Protein AF-A0A7V9DLE6-F1 (afdb_monomer_lite)

Foldseek 3Di:
DDDDPPPVPPVVVVVVVVVLVVQLCVQLVVQVVVCVVVVVPRVSSVVSNVVSVVVSVVVVVVVVVVVVVVVVVVVVVVVVPDPPPDDDDD

Sequence (90 aa):
MKTSPNSPRTDDTANRGIESALAVVVLAGIGFVLDRWLGTTPLLTIVFTIVAAVGVFASLKYRYVESMDRLEAERLESGRRRPIATEENS

Secondary structure (DSSP, 8-state):
-------TTHHHHHHHHHHHHHHHHHHHHHHHHHHHHH--TTHHHHHHHHHHHHHHHHHHHHHHHHHHHHHHHHHHHHHHT---------

Radius of gyration: 23.93 Å; chains: 1; bounding box: 56×36×69 Å

Structure (mmCIF, N/CA/C/O backbone):
data_AF-A0A7V9DLE6-F1
#
_entry.id   AF-A0A7V9DLE6-F1
#
loop_
_atom_site.group_PDB
_atom_site.id
_atom_site.type_symbol
_atom_site.label_atom_id
_atom_site.label_alt_id
_atom_site.label_comp_id
_atom_site.label_asym_id
_atom_site.label_entity_id
_atom_site.label_seq_id
_atom_site.pdbx_PDB_ins_code
_atom_site.Cartn_x
_atom_site.Cartn_y
_atom_site.Cartn_z
_atom_site.occupancy
_atom_site.B_iso_or_equiv
_atom_site.auth_seq_id
_atom_site.auth_comp_id
_atom_site.auth_asym_id
_atom_site.auth_atom_id
_atom_site.pdbx_PDB_model_num
ATOM 1 N N . MET A 1 1 ? 32.230 25.392 -9.396 1.00 59.09 1 MET A N 1
ATOM 2 C CA . MET A 1 1 ? 31.244 24.654 -8.579 1.00 59.09 1 MET A CA 1
ATOM 3 C C . MET A 1 1 ? 30.641 23.579 -9.476 1.00 59.09 1 MET A C 1
ATOM 5 O O . MET A 1 1 ? 29.884 23.911 -10.374 1.00 59.09 1 MET A O 1
ATOM 9 N N . LYS A 1 2 ? 31.123 22.333 -9.373 1.00 51.91 2 LYS A N 1
ATOM 10 C CA . LYS A 1 2 ? 30.656 21.213 -10.207 1.00 51.91 2 LYS A CA 1
ATOM 11 C C . LYS A 1 2 ? 29.304 20.761 -9.660 1.00 51.91 2 LYS A C 1
ATOM 13 O O . LYS A 1 2 ? 29.243 20.284 -8.533 1.00 51.91 2 LYS A O 1
ATOM 18 N N . THR A 1 3 ? 28.237 20.965 -10.419 1.00 63.34 3 THR A N 1
ATOM 19 C CA . THR A 1 3 ? 26.931 20.369 -10.141 1.00 63.34 3 THR A CA 1
ATOM 20 C C . THR A 1 3 ? 27.053 18.859 -10.336 1.00 63.34 3 THR A C 1
ATOM 22 O O . THR A 1 3 ? 27.531 18.396 -11.373 1.00 63.34 3 THR A O 1
ATOM 25 N N . SER A 1 4 ? 26.709 18.087 -9.304 1.00 60.41 4 SER A N 1
ATOM 26 C CA . SER A 1 4 ? 26.680 16.627 -9.395 1.00 60.41 4 SER A CA 1
ATOM 27 C C . SER A 1 4 ? 25.707 16.193 -10.495 1.00 60.41 4 SER A C 1
ATOM 29 O O . SER A 1 4 ? 24.623 16.772 -10.599 1.00 60.41 4 SER A O 1
ATOM 31 N N . PRO A 1 5 ? 26.054 15.182 -11.307 1.00 60.88 5 PRO A N 1
ATOM 32 C CA . PRO A 1 5 ? 25.120 14.599 -12.257 1.00 60.88 5 PRO A CA 1
ATOM 33 C C . PRO A 1 5 ? 23.953 13.978 -11.480 1.00 60.88 5 PRO A C 1
ATOM 35 O O . PRO A 1 5 ? 24.138 12.998 -10.754 1.00 60.88 5 PRO A O 1
ATOM 38 N N . ASN A 1 6 ? 22.753 14.552 -11.622 1.00 62.38 6 ASN A N 1
ATOM 39 C CA . ASN A 1 6 ? 21.511 13.883 -11.238 1.00 62.38 6 ASN A CA 1
ATOM 40 C C . ASN A 1 6 ? 21.500 12.526 -11.944 1.00 62.38 6 ASN A C 1
ATOM 42 O O . ASN A 1 6 ? 21.506 12.452 -13.172 1.00 62.38 6 ASN A O 1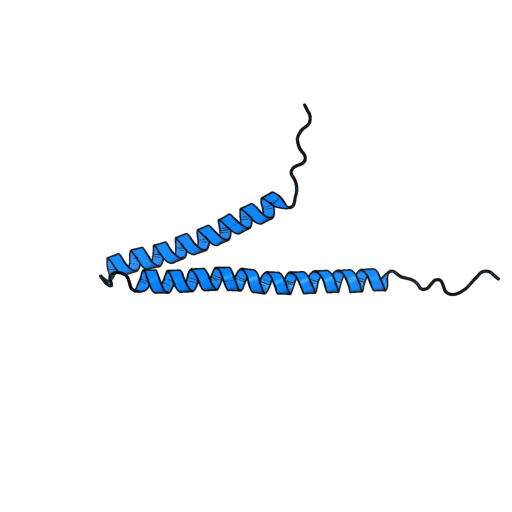
ATOM 46 N N . SER A 1 7 ? 21.609 11.460 -11.158 1.00 62.62 7 SER A N 1
ATOM 47 C CA . SER A 1 7 ? 21.772 10.102 -11.658 1.00 62.62 7 SER A CA 1
ATOM 48 C C . SER A 1 7 ? 20.387 9.590 -12.069 1.00 62.62 7 SER A C 1
ATOM 50 O O . SER A 1 7 ? 19.594 9.292 -11.178 1.00 62.62 7 SER A O 1
ATOM 52 N N . PRO A 1 8 ? 20.070 9.436 -13.373 1.00 61.84 8 PRO A N 1
ATOM 53 C CA . PRO A 1 8 ? 18.689 9.315 -13.877 1.00 61.84 8 PRO A CA 1
ATOM 54 C C . PRO A 1 8 ? 17.909 8.067 -13.436 1.00 61.84 8 PRO A C 1
ATOM 56 O O . PRO A 1 8 ? 16.786 7.853 -13.874 1.00 61.84 8 PRO A O 1
ATOM 59 N N . ARG A 1 9 ? 18.512 7.187 -12.632 1.00 62.91 9 ARG A N 1
ATOM 60 C CA . ARG A 1 9 ? 17.949 5.881 -12.275 1.00 62.91 9 ARG A CA 1
ATOM 61 C C . ARG A 1 9 ? 17.531 5.797 -10.806 1.00 62.91 9 ARG A C 1
ATOM 63 O O . ARG A 1 9 ? 16.606 5.052 -10.504 1.00 62.91 9 ARG A O 1
ATOM 70 N N . THR A 1 10 ? 18.161 6.566 -9.915 1.00 74.00 10 THR A N 1
ATOM 71 C CA . THR A 1 10 ? 17.914 6.495 -8.464 1.00 74.00 10 THR A CA 1
ATOM 72 C C . THR A 1 10 ? 16.592 7.155 -8.087 1.00 74.00 10 THR A C 1
ATOM 74 O O . THR A 1 10 ? 15.782 6.521 -7.406 1.00 74.00 10 THR A O 1
ATOM 77 N N . ASP A 1 11 ? 16.345 8.364 -8.599 1.00 80.75 11 ASP A N 1
ATOM 78 C CA . ASP A 1 11 ? 15.138 9.165 -8.331 1.00 80.75 11 ASP A CA 1
ATOM 79 C C . ASP A 1 11 ? 13.868 8.415 -8.730 1.00 80.75 11 ASP A C 1
ATOM 81 O O . ASP A 1 11 ? 12.862 8.409 -8.031 1.00 80.75 11 ASP A O 1
ATOM 85 N N . ASP A 1 12 ? 13.975 7.684 -9.828 1.00 82.62 12 ASP A N 1
ATOM 86 C CA . ASP A 1 12 ? 12.929 6.886 -10.429 1.00 82.62 12 ASP A CA 1
ATOM 87 C C . ASP A 1 12 ? 12.529 5.704 -9.526 1.00 82.62 12 ASP A C 1
ATOM 89 O O . ASP A 1 12 ? 11.351 5.443 -9.282 1.00 82.62 12 ASP A O 1
ATOM 93 N N . THR A 1 13 ? 13.507 4.972 -8.978 1.00 82.44 13 THR A N 1
ATOM 94 C CA . THR A 1 13 ? 13.255 3.909 -7.984 1.00 82.44 13 THR A CA 1
ATOM 95 C C . THR A 1 13 ? 12.724 4.460 -6.669 1.00 82.44 13 THR A C 1
ATOM 97 O O . THR A 1 13 ? 11.825 3.850 -6.092 1.00 82.44 13 THR A O 1
ATOM 100 N N . ALA A 1 14 ? 13.249 5.598 -6.216 1.00 86.06 14 ALA A N 1
ATOM 101 C CA . ALA A 1 14 ? 12.821 6.235 -4.977 1.00 86.06 14 ALA A CA 1
ATOM 102 C C . ALA A 1 14 ? 11.369 6.728 -5.071 1.00 86.06 14 ALA A C 1
ATOM 104 O O . ALA A 1 14 ? 10.554 6.387 -4.215 1.00 86.06 14 ALA A O 1
ATOM 105 N N . ASN A 1 15 ? 11.020 7.437 -6.148 1.00 89.94 15 ASN A N 1
ATOM 106 C CA . ASN A 1 15 ? 9.667 7.929 -6.404 1.00 89.94 15 ASN A CA 1
ATOM 107 C C . ASN A 1 15 ? 8.644 6.784 -6.439 1.00 89.94 15 ASN A C 1
ATOM 109 O O . ASN A 1 15 ? 7.587 6.861 -5.820 1.00 89.94 15 ASN A O 1
ATOM 113 N N . ARG A 1 16 ? 8.999 5.662 -7.075 1.00 84.88 16 ARG A N 1
ATOM 114 C CA . ARG A 1 16 ? 8.149 4.461 -7.112 1.00 84.88 16 ARG A CA 1
ATOM 115 C C . ARG A 1 16 ? 7.970 3.805 -5.744 1.00 84.88 16 ARG A C 1
ATOM 117 O O . ARG A 1 16 ? 6.879 3.340 -5.422 1.00 84.88 16 ARG A O 1
ATOM 124 N N . GLY A 1 17 ? 9.030 3.758 -4.937 1.00 88.00 17 GLY A N 1
ATOM 125 C CA . GLY A 1 17 ? 8.942 3.272 -3.560 1.00 88.00 17 GLY A CA 1
ATOM 126 C C . GLY A 1 17 ? 7.946 4.100 -2.751 1.00 88.00 17 GLY A C 1
ATOM 127 O O . GLY A 1 17 ? 7.067 3.542 -2.096 1.00 88.00 17 GLY A O 1
ATOM 128 N N . ILE A 1 18 ? 8.023 5.425 -2.887 1.00 93.81 18 ILE A N 1
ATOM 129 C CA . ILE A 1 18 ? 7.113 6.370 -2.236 1.00 93.81 18 ILE A CA 1
ATOM 130 C C . ILE A 1 18 ? 5.669 6.173 -2.713 1.00 93.81 18 ILE A C 1
ATOM 132 O O . ILE A 1 18 ? 4.771 6.086 -1.881 1.00 93.81 18 ILE A O 1
ATOM 136 N N . GLU A 1 19 ? 5.439 6.036 -4.019 1.00 92.44 19 GLU A N 1
ATOM 137 C CA . GLU A 1 19 ? 4.104 5.800 -4.585 1.00 92.44 19 GLU A CA 1
ATOM 138 C C . GLU A 1 19 ? 3.471 4.506 -4.046 1.00 92.44 19 GLU A C 1
ATOM 140 O O . GLU A 1 19 ? 2.323 4.504 -3.598 1.00 92.44 19 GLU A O 1
ATOM 145 N N . SER A 1 20 ? 4.242 3.414 -3.997 1.00 91.38 20 SER A N 1
ATOM 146 C CA . SER A 1 20 ? 3.767 2.140 -3.443 1.00 91.38 20 SER A CA 1
ATOM 147 C C . SER A 1 20 ? 3.476 2.220 -1.940 1.00 91.38 20 SER A C 1
ATOM 149 O O . SER A 1 20 ? 2.461 1.698 -1.481 1.00 91.38 20 SER A O 1
ATOM 151 N N . ALA A 1 21 ? 4.316 2.923 -1.174 1.00 92.31 21 ALA A N 1
ATOM 152 C CA . ALA A 1 21 ? 4.100 3.137 0.252 1.00 92.31 21 ALA A CA 1
ATOM 153 C C . ALA A 1 21 ? 2.850 3.991 0.510 1.00 92.31 21 ALA A C 1
ATOM 155 O O . ALA A 1 21 ? 2.056 3.659 1.386 1.00 92.31 21 ALA A O 1
ATOM 156 N N . LEU A 1 22 ? 2.632 5.042 -0.286 1.00 94.81 22 LEU A N 1
ATOM 157 C CA . LEU A 1 22 ? 1.422 5.865 -0.239 1.00 94.81 22 LEU A CA 1
ATOM 158 C C . LEU A 1 22 ? 0.169 5.034 -0.511 1.00 94.81 22 LEU A C 1
ATOM 160 O O . LEU A 1 22 ? -0.790 5.139 0.248 1.00 94.81 22 LEU A O 1
ATOM 164 N N . ALA A 1 23 ? 0.182 4.172 -1.531 1.00 91.75 23 ALA A N 1
ATOM 165 C CA . ALA A 1 23 ? -0.945 3.286 -1.817 1.00 91.75 23 ALA A CA 1
ATOM 166 C C . ALA A 1 23 ? -1.269 2.366 -0.626 1.00 91.75 23 ALA A C 1
ATOM 168 O O . ALA A 1 23 ? -2.435 2.233 -0.251 1.00 91.75 23 ALA A O 1
ATOM 169 N N . VAL A 1 24 ? -0.246 1.785 0.015 1.00 92.44 24 VAL A N 1
ATOM 170 C CA . VAL A 1 24 ? -0.419 0.953 1.220 1.00 92.44 24 VAL A CA 1
ATOM 171 C C . VAL A 1 24 ? -0.991 1.765 2.378 1.00 92.44 24 VAL A C 1
ATOM 173 O O . VAL A 1 24 ? -1.944 1.321 3.016 1.00 92.44 24 VAL A O 1
ATOM 176 N N . VAL A 1 25 ? -0.445 2.955 2.640 1.00 94.38 25 VAL A N 1
ATOM 177 C CA . VAL A 1 25 ? -0.902 3.841 3.722 1.00 94.38 25 VAL A CA 1
ATOM 178 C C . VAL A 1 25 ? -2.352 4.263 3.511 1.00 94.38 25 VAL A C 1
ATOM 180 O O . VAL A 1 25 ? -3.135 4.221 4.456 1.00 94.38 25 VAL A O 1
ATOM 183 N N . VAL A 1 26 ? -2.732 4.626 2.285 1.00 94.31 26 VAL A N 1
ATOM 184 C CA . VAL A 1 26 ? -4.115 4.984 1.947 1.00 94.31 26 VAL A CA 1
ATOM 185 C C . VAL A 1 26 ? -5.041 3.801 2.196 1.00 94.31 26 VAL A C 1
ATOM 187 O O . VAL A 1 26 ? -6.064 3.947 2.863 1.00 94.31 26 VAL A O 1
ATOM 190 N N . LEU A 1 27 ? -4.672 2.616 1.713 1.00 91.56 27 LEU A N 1
ATOM 191 C CA . LEU A 1 27 ? -5.515 1.435 1.824 1.00 91.56 27 LEU A CA 1
ATOM 192 C C . LEU A 1 27 ? -5.677 0.972 3.284 1.00 91.56 27 LEU A C 1
ATOM 194 O O . LEU A 1 27 ? -6.791 0.695 3.730 1.00 91.56 27 LEU A O 1
ATOM 198 N N . ALA A 1 28 ? -4.589 0.969 4.056 1.00 88.44 28 ALA A N 1
ATOM 199 C CA . ALA A 1 28 ? -4.618 0.689 5.489 1.00 88.44 28 ALA A CA 1
ATOM 200 C C . ALA A 1 28 ? -5.411 1.755 6.267 1.00 88.44 28 ALA A C 1
ATOM 202 O O . ALA A 1 28 ? -6.194 1.417 7.154 1.00 88.44 28 ALA A O 1
ATOM 203 N N . GLY A 1 29 ? -5.260 3.033 5.906 1.00 90.00 29 GLY A N 1
ATOM 204 C CA . GLY A 1 29 ? -6.006 4.145 6.494 1.00 90.00 29 GLY A CA 1
ATOM 205 C C . GLY A 1 29 ? -7.515 4.023 6.279 1.00 90.00 29 GLY A C 1
ATOM 206 O O . GLY A 1 29 ? -8.283 4.253 7.211 1.00 90.00 29 GLY A O 1
ATOM 207 N N . ILE A 1 30 ? -7.947 3.585 5.092 1.00 91.75 30 ILE A N 1
ATOM 208 C CA . ILE A 1 30 ? -9.359 3.291 4.807 1.00 91.75 30 ILE A CA 1
ATOM 209 C C . ILE A 1 30 ? -9.866 2.167 5.718 1.00 91.75 30 ILE A C 1
ATOM 211 O O . ILE A 1 30 ? -10.911 2.324 6.350 1.00 91.75 30 ILE A O 1
ATOM 215 N N . GLY A 1 31 ? -9.115 1.067 5.843 1.00 86.06 31 GLY A N 1
ATOM 216 C CA . GLY A 1 31 ? -9.470 -0.035 6.742 1.00 86.06 31 GLY A CA 1
ATOM 217 C C . GLY A 1 31 ? -9.613 0.411 8.199 1.00 86.06 31 GLY A C 1
ATOM 218 O O . GLY A 1 31 ? -10.585 0.048 8.859 1.00 86.06 31 GLY A O 1
ATOM 219 N N . PHE A 1 32 ? -8.711 1.279 8.663 1.00 87.50 32 PHE A N 1
ATOM 220 C CA . PHE A 1 32 ? -8.742 1.832 10.016 1.00 87.50 32 PHE A CA 1
ATOM 221 C C . PHE A 1 32 ? -9.965 2.723 10.269 1.00 87.50 32 PHE A C 1
ATOM 223 O O . PHE A 1 32 ? -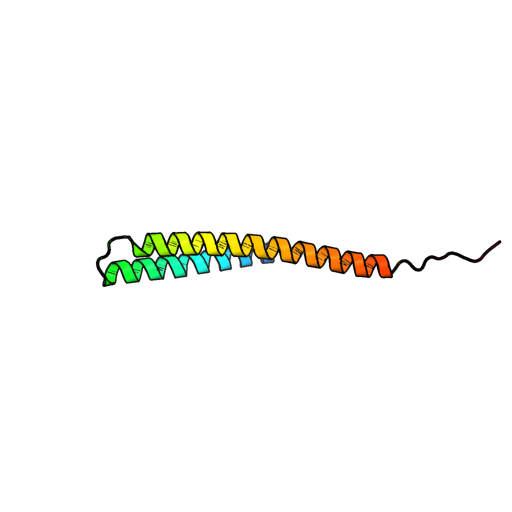10.632 2.595 11.299 1.00 87.50 32 PHE A O 1
ATOM 230 N N . VAL A 1 33 ? -10.288 3.618 9.329 1.00 88.12 33 VAL A N 1
ATOM 231 C CA . VAL A 1 33 ? -11.473 4.484 9.435 1.00 88.12 33 VAL A CA 1
ATOM 232 C C . VAL A 1 33 ? -12.753 3.646 9.441 1.00 88.12 33 VAL A C 1
ATOM 234 O O . VAL A 1 33 ? -13.643 3.901 10.252 1.00 88.12 33 VAL A O 1
ATOM 237 N N . LEU A 1 34 ? -12.829 2.616 8.594 1.00 87.81 34 LEU A 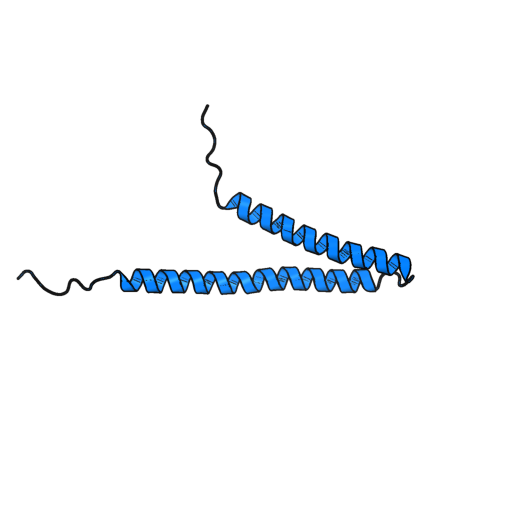N 1
ATOM 238 C CA . LEU A 1 34 ? -13.974 1.709 8.544 1.00 87.81 34 LEU A CA 1
ATOM 239 C C . LEU A 1 34 ? -14.120 0.892 9.831 1.00 87.81 34 LEU A C 1
ATOM 241 O O . LEU A 1 34 ? -15.216 0.845 10.385 1.00 87.81 34 LEU A O 1
ATOM 245 N N . ASP A 1 35 ? -13.035 0.324 10.364 1.00 85.12 35 ASP A N 1
ATOM 246 C CA . ASP A 1 35 ? -13.073 -0.403 11.640 1.00 85.12 35 ASP A CA 1
ATOM 247 C C . ASP A 1 35 ? -13.567 0.483 12.792 1.00 85.12 35 ASP A C 1
ATOM 249 O O . ASP A 1 35 ? -14.310 0.024 13.663 1.00 85.12 35 ASP A O 1
ATOM 253 N N . ARG A 1 36 ? -13.202 1.773 12.787 1.00 85.25 36 ARG A N 1
ATOM 254 C CA . ARG A 1 36 ? -13.642 2.748 13.796 1.00 85.25 36 ARG A CA 1
ATOM 255 C C . ARG A 1 36 ? -15.122 3.103 13.679 1.00 85.25 36 ARG A C 1
ATOM 257 O O . ARG A 1 36 ? -15.731 3.450 14.690 1.00 85.25 36 ARG A O 1
ATOM 264 N N . TRP A 1 37 ? -15.676 3.044 12.470 1.00 88.44 37 TRP A N 1
ATOM 265 C CA . TRP A 1 37 ? -17.069 3.390 12.195 1.00 88.44 37 TRP A CA 1
ATOM 266 C C . TRP A 1 37 ? -18.012 2.196 12.397 1.00 88.44 37 TRP A C 1
ATOM 268 O O . TRP A 1 37 ? -19.101 2.367 12.934 1.00 88.44 37 TRP A O 1
ATOM 278 N N . LEU A 1 38 ? -17.570 0.985 12.037 1.00 85.44 38 LEU A N 1
ATOM 279 C CA . LEU A 1 38 ? -18.340 -0.257 12.174 1.00 85.44 38 LEU A CA 1
ATOM 280 C C . LEU A 1 38 ? -18.131 -0.964 13.526 1.00 85.44 38 LEU A C 1
ATOM 282 O O . LEU A 1 38 ? -18.874 -1.887 13.852 1.00 85.44 38 LEU A O 1
ATOM 286 N N . GLY A 1 39 ? -17.130 -0.561 14.315 1.00 80.00 39 GLY A N 1
ATOM 287 C CA . GLY A 1 39 ? -16.814 -1.189 15.603 1.00 80.00 39 GLY A CA 1
ATOM 288 C C . GLY A 1 39 ? -16.182 -2.583 15.482 1.00 80.00 39 GLY A C 1
ATOM 289 O O . GLY A 1 39 ? -16.114 -3.310 16.468 1.00 80.00 39 GLY A O 1
ATOM 290 N N . THR A 1 40 ? -15.703 -2.968 14.296 1.00 74.12 40 THR A N 1
ATOM 291 C CA . THR A 1 40 ? -15.189 -4.310 13.955 1.00 74.12 40 THR A CA 1
ATOM 292 C C . THR A 1 40 ? -13.729 -4.544 14.352 1.00 74.12 40 THR A C 1
ATOM 294 O O . THR A 1 40 ? -13.005 -5.258 13.662 1.00 74.12 40 THR A O 1
ATOM 297 N N . THR A 1 41 ? -13.268 -3.955 15.458 1.00 73.25 41 THR A N 1
ATOM 298 C CA . THR A 1 41 ? -11.851 -3.959 15.873 1.00 73.25 41 THR A CA 1
ATOM 299 C C . THR A 1 41 ? -11.174 -5.340 15.726 1.00 73.25 41 THR A C 1
ATOM 301 O O . THR A 1 41 ? -11.606 -6.262 16.423 1.00 73.25 41 THR A O 1
ATOM 304 N N . PRO A 1 42 ? -10.090 -5.528 14.929 1.00 79.31 42 PRO A N 1
ATOM 305 C CA . PRO A 1 42 ? -9.536 -4.745 13.813 1.00 79.31 42 PRO A CA 1
ATOM 306 C C . PRO A 1 42 ? -9.546 -5.554 12.487 1.00 79.31 42 PRO A C 1
ATOM 308 O O . PRO A 1 42 ? -8.510 -5.765 11.851 1.00 79.31 42 PRO A O 1
ATOM 311 N N . LEU A 1 43 ? -10.695 -6.115 12.107 1.00 85.62 43 LEU A N 1
ATOM 312 C CA . LEU A 1 43 ? -10.774 -7.075 11.000 1.00 85.62 43 LEU A CA 1
ATOM 313 C C . LEU A 1 43 ? -10.560 -6.426 9.627 1.00 85.62 43 LEU A C 1
ATOM 315 O O . LEU A 1 43 ? -9.830 -6.982 8.802 1.00 85.62 43 LEU A O 1
ATOM 319 N N . LEU A 1 44 ? -11.158 -5.258 9.367 1.00 84.56 44 LEU A N 1
ATOM 320 C CA . LEU A 1 44 ? -11.069 -4.631 8.045 1.00 84.56 44 LEU A CA 1
ATOM 321 C C . LEU A 1 44 ? -9.666 -4.096 7.786 1.00 84.56 44 LEU A C 1
ATOM 323 O O . LEU A 1 44 ? -9.146 -4.269 6.688 1.00 84.56 44 LEU A O 1
ATOM 327 N N . THR A 1 45 ? -9.011 -3.528 8.796 1.00 87.00 45 THR A N 1
ATOM 328 C CA . THR A 1 45 ? -7.617 -3.082 8.704 1.00 87.00 45 THR A CA 1
ATOM 329 C C . THR A 1 45 ? -6.689 -4.232 8.317 1.00 87.00 45 THR A C 1
ATOM 331 O O . THR A 1 45 ? -5.837 -4.055 7.446 1.00 87.00 45 THR A O 1
ATOM 334 N N . ILE A 1 46 ? -6.864 -5.426 8.896 1.00 89.31 46 ILE A N 1
ATOM 335 C CA . ILE A 1 46 ? -6.064 -6.611 8.542 1.00 89.31 46 ILE A CA 1
ATOM 336 C C . ILE A 1 46 ? -6.304 -7.004 7.082 1.00 89.31 46 ILE A C 1
ATOM 338 O O . ILE A 1 46 ? -5.344 -7.170 6.329 1.00 89.31 46 ILE A O 1
ATOM 342 N N . VAL A 1 47 ? -7.569 -7.105 6.660 1.00 91.19 47 VAL A N 1
ATOM 343 C CA . VAL A 1 47 ? -7.921 -7.461 5.275 1.00 91.19 47 VAL A CA 1
ATOM 344 C C . VAL A 1 47 ? -7.327 -6.456 4.291 1.00 91.19 47 VAL A C 1
ATOM 346 O O . VAL A 1 47 ? -6.638 -6.850 3.352 1.00 91.19 47 VAL A O 1
ATOM 349 N N . PHE A 1 48 ? -7.519 -5.160 4.529 1.00 89.62 48 PHE A N 1
ATOM 350 C CA . PHE A 1 48 ? -6.977 -4.112 3.669 1.00 89.62 48 PHE A CA 1
ATOM 351 C C . PHE A 1 48 ? -5.448 -4.106 3.640 1.00 89.62 48 PHE A C 1
ATOM 353 O O . PHE A 1 48 ? -4.866 -3.894 2.580 1.00 89.62 48 PHE A O 1
ATOM 360 N N . THR A 1 49 ? -4.787 -4.405 4.759 1.00 88.94 49 THR A N 1
ATOM 361 C CA . THR A 1 49 ? -3.323 -4.529 4.811 1.00 88.94 49 THR A CA 1
ATOM 362 C C . THR A 1 49 ? -2.832 -5.710 3.973 1.00 88.94 49 THR A C 1
ATOM 364 O O . THR A 1 49 ? -1.862 -5.573 3.228 1.00 88.94 49 THR A O 1
ATOM 367 N N . ILE A 1 50 ? -3.516 -6.858 4.034 1.00 94.12 50 ILE A N 1
ATOM 368 C CA . ILE A 1 50 ? -3.193 -8.022 3.194 1.00 94.12 50 ILE A CA 1
ATOM 369 C C . ILE A 1 50 ? -3.378 -7.669 1.716 1.00 94.12 50 ILE A C 1
ATOM 371 O O . ILE A 1 50 ? -2.489 -7.935 0.908 1.00 94.12 50 ILE A O 1
ATOM 375 N N . VAL A 1 51 ? -4.488 -7.016 1.360 1.00 93.94 51 VAL A N 1
ATOM 376 C CA . VAL A 1 51 ? -4.733 -6.551 -0.015 1.00 93.94 51 VAL A CA 1
ATOM 377 C C . VAL A 1 51 ? -3.640 -5.578 -0.465 1.00 93.94 51 VAL A C 1
ATOM 379 O O . VAL A 1 51 ? -3.143 -5.700 -1.583 1.00 93.94 51 VAL A O 1
ATOM 382 N N . ALA A 1 52 ? -3.203 -4.667 0.408 1.00 90.69 52 ALA A N 1
ATOM 383 C CA . ALA A 1 52 ? -2.115 -3.734 0.129 1.00 90.69 52 ALA A CA 1
ATOM 384 C C . ALA A 1 52 ? -0.803 -4.468 -0.177 1.00 90.69 52 ALA A C 1
ATOM 386 O O . ALA A 1 52 ? -0.156 -4.200 -1.189 1.00 90.69 52 ALA A O 1
ATOM 387 N N . ALA A 1 53 ? -0.435 -5.432 0.671 1.00 91.19 53 ALA A N 1
ATOM 388 C CA . ALA A 1 53 ? 0.774 -6.230 0.505 1.00 91.19 53 ALA A CA 1
ATOM 389 C C . ALA A 1 53 ? 0.748 -7.035 -0.804 1.00 91.19 53 ALA A C 1
ATOM 391 O O . ALA A 1 53 ? 1.729 -7.040 -1.552 1.00 91.19 53 ALA A O 1
ATOM 392 N N . VAL A 1 54 ? -0.391 -7.660 -1.121 1.00 94.50 54 VAL A N 1
ATOM 393 C CA . VAL A 1 54 ? -0.585 -8.385 -2.384 1.00 94.50 54 VAL A CA 1
ATOM 394 C C . VAL A 1 54 ? -0.500 -7.434 -3.578 1.00 94.50 54 VAL A C 1
ATOM 396 O O . VAL A 1 54 ? 0.153 -7.770 -4.562 1.00 94.50 54 VAL A O 1
ATOM 399 N N . GLY A 1 55 ? -1.088 -6.239 -3.494 1.00 90.88 55 GLY A N 1
ATOM 400 C CA . GLY A 1 55 ? -1.020 -5.228 -4.552 1.00 90.88 55 GLY A CA 1
ATOM 401 C C . GLY A 1 55 ? 0.412 -4.781 -4.856 1.00 90.88 55 GLY A C 1
ATOM 402 O O . GLY A 1 55 ? 0.819 -4.755 -6.019 1.00 90.88 55 GLY A O 1
ATOM 403 N N . VAL A 1 56 ? 1.212 -4.509 -3.819 1.00 89.12 56 VAL A N 1
ATOM 404 C CA . VAL A 1 56 ? 2.638 -4.169 -3.971 1.00 89.12 56 VAL A CA 1
ATOM 405 C C . VAL A 1 56 ? 3.410 -5.325 -4.607 1.00 89.12 56 VAL A C 1
ATOM 407 O O . VAL A 1 56 ? 4.191 -5.116 -5.538 1.00 89.12 56 VAL A O 1
ATOM 410 N N . PHE A 1 57 ? 3.168 -6.556 -4.155 1.00 91.12 57 PHE A N 1
ATOM 411 C CA . PHE A 1 57 ? 3.839 -7.732 -4.702 1.00 91.12 57 PHE A CA 1
ATOM 412 C C . PHE A 1 57 ? 3.454 -8.003 -6.164 1.00 91.12 57 PHE A C 1
ATOM 414 O O . PHE A 1 57 ? 4.320 -8.275 -6.997 1.00 91.12 57 PHE A O 1
ATOM 421 N N . ALA A 1 58 ? 2.169 -7.884 -6.502 1.00 90.50 58 ALA A N 1
ATOM 422 C CA . ALA A 1 58 ? 1.675 -8.023 -7.867 1.00 90.50 58 ALA A CA 1
ATOM 423 C C . ALA A 1 58 ? 2.285 -6.958 -8.790 1.00 90.50 58 ALA A C 1
ATOM 425 O O . ALA A 1 58 ? 2.777 -7.297 -9.864 1.00 90.50 58 ALA A O 1
ATOM 426 N N . SER A 1 59 ? 2.346 -5.699 -8.343 1.00 86.88 59 SER A N 1
ATOM 427 C CA . SER A 1 59 ? 3.017 -4.614 -9.070 1.00 86.88 59 SER A CA 1
ATOM 428 C C . SER A 1 59 ? 4.485 -4.947 -9.350 1.00 86.88 59 SER A C 1
ATOM 430 O O . SER A 1 59 ? 4.957 -4.808 -10.477 1.00 86.88 59 SER A O 1
ATOM 432 N N . LEU A 1 60 ? 5.203 -5.494 -8.365 1.00 86.56 60 LEU A N 1
ATOM 433 C CA . LEU A 1 60 ? 6.588 -5.918 -8.560 1.00 86.56 60 LEU A CA 1
ATOM 434 C C . LEU A 1 60 ? 6.712 -7.038 -9.609 1.00 86.56 60 LEU A C 1
ATOM 436 O O . LEU A 1 60 ? 7.610 -6.997 -10.453 1.00 86.56 60 LEU A O 1
ATOM 440 N N . LYS A 1 61 ? 5.803 -8.021 -9.585 1.00 84.94 61 LYS A N 1
ATOM 441 C CA . LYS A 1 61 ? 5.799 -9.149 -10.529 1.00 84.94 61 LYS A CA 1
ATOM 442 C C . LYS A 1 61 ? 5.475 -8.716 -11.957 1.00 84.94 61 LYS A C 1
ATOM 444 O O . LYS A 1 61 ? 6.221 -9.090 -12.858 1.00 84.94 61 LYS A O 1
ATOM 449 N N . TYR A 1 62 ? 4.424 -7.925 -12.174 1.00 85.75 62 TYR A N 1
ATOM 450 C CA . TYR A 1 62 ? 4.058 -7.466 -13.521 1.00 85.75 62 TYR A CA 1
ATOM 451 C C . TYR A 1 62 ? 5.180 -6.659 -14.169 1.00 85.75 62 TYR A C 1
ATOM 453 O O . TYR A 1 62 ? 5.521 -6.876 -15.328 1.00 85.75 62 TYR A O 1
ATOM 461 N N . ARG A 1 63 ? 5.847 -5.806 -13.39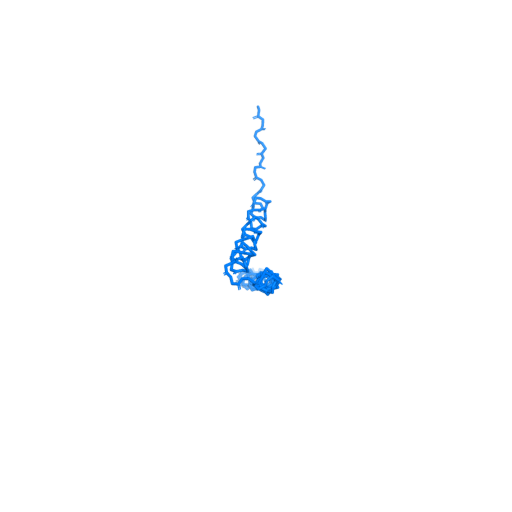1 1.00 76.88 63 ARG A N 1
ATOM 462 C CA . ARG A 1 63 ? 6.952 -4.982 -13.892 1.00 76.88 63 ARG A CA 1
ATOM 463 C C . ARG A 1 63 ? 8.197 -5.788 -14.236 1.00 76.88 63 ARG A C 1
ATOM 465 O O . ARG A 1 63 ? 8.938 -5.416 -15.144 1.00 76.88 63 ARG A O 1
ATOM 472 N N . TYR A 1 64 ? 8.439 -6.887 -13.523 1.00 76.94 64 TYR A N 1
ATOM 473 C CA . TYR A 1 64 ? 9.505 -7.815 -13.884 1.00 76.94 64 TYR A CA 1
ATOM 474 C C . TYR A 1 64 ? 9.254 -8.433 -15.265 1.00 76.94 64 TYR A C 1
ATOM 476 O O . TYR A 1 64 ? 10.168 -8.480 -16.085 1.00 76.94 64 TYR A O 1
ATOM 484 N N . VAL A 1 65 ? 8.011 -8.842 -15.532 1.00 76.88 65 VAL A N 1
ATOM 485 C CA . VAL A 1 65 ? 7.610 -9.417 -16.824 1.00 76.88 65 VAL A CA 1
ATOM 486 C C . VAL A 1 65 ? 7.722 -8.376 -17.942 1.00 76.88 65 VAL A C 1
ATOM 488 O O . VAL A 1 65 ? 8.402 -8.631 -18.929 1.00 76.88 65 VAL A O 1
ATOM 491 N N . GLU A 1 66 ? 7.195 -7.162 -17.750 1.00 76.69 66 GLU A N 1
ATOM 492 C CA . GLU A 1 66 ? 7.326 -6.079 -18.743 1.00 76.69 66 GLU A CA 1
ATOM 493 C C . GLU A 1 66 ? 8.785 -5.707 -19.046 1.00 76.69 66 GLU A C 1
ATOM 495 O O . GLU A 1 66 ? 9.121 -5.300 -20.159 1.00 76.69 66 GLU A O 1
ATOM 500 N N . SER A 1 67 ? 9.677 -5.819 -18.058 1.00 71.00 67 SER A N 1
ATOM 501 C CA . SER A 1 67 ? 11.098 -5.524 -18.259 1.00 71.00 67 SER A CA 1
ATOM 502 C C . SER A 1 67 ? 11.771 -6.549 -19.174 1.00 71.00 67 SER A C 1
ATOM 504 O O . SER A 1 67 ? 12.681 -6.182 -19.915 1.00 71.00 67 SER A O 1
ATOM 506 N N . MET A 1 68 ? 11.323 -7.809 -19.154 1.00 68.81 68 MET A N 1
ATOM 507 C CA . MET A 1 68 ? 11.831 -8.850 -20.052 1.00 68.81 68 MET A CA 1
ATOM 508 C C . MET A 1 68 ? 11.340 -8.642 -21.484 1.00 68.81 68 MET A C 1
ATOM 510 O O . MET A 1 68 ? 12.165 -8.657 -22.394 1.00 68.81 68 MET A O 1
ATOM 514 N N . ASP A 1 69 ? 10.060 -8.312 -21.672 1.00 71.19 69 ASP A N 1
ATOM 515 C CA . ASP A 1 69 ? 9.507 -7.996 -22.999 1.00 71.19 69 ASP A CA 1
ATOM 516 C C . ASP A 1 69 ? 10.239 -6.820 -23.660 1.00 71.19 69 ASP A C 1
ATOM 518 O O . ASP A 1 69 ? 10.530 -6.844 -24.857 1.00 71.19 69 ASP A O 1
ATOM 522 N N . ARG A 1 70 ? 10.613 -5.795 -22.880 1.00 67.00 70 ARG A N 1
ATOM 523 C CA . ARG A 1 70 ? 11.411 -4.665 -23.388 1.00 67.00 70 ARG A CA 1
ATOM 524 C C . ARG A 1 70 ? 12.803 -5.091 -23.849 1.00 67.00 70 ARG A C 1
ATOM 526 O O . ARG A 1 70 ? 13.262 -4.639 -24.894 1.00 67.00 70 ARG A O 1
ATOM 533 N N . LEU A 1 71 ? 13.468 -5.959 -23.088 1.00 67.12 71 LEU A N 1
ATOM 534 C CA . LEU A 1 71 ? 14.802 -6.465 -23.423 1.00 67.12 71 LEU A CA 1
ATOM 535 C C . LEU A 1 71 ? 14.767 -7.387 -24.649 1.00 67.12 71 LEU A C 1
ATOM 537 O O . LEU A 1 71 ? 15.713 -7.401 -25.435 1.00 67.12 71 LEU A O 1
ATOM 541 N N . GLU A 1 72 ? 13.691 -8.150 -24.833 1.00 69.19 72 GLU A N 1
ATOM 542 C CA . GLU A 1 72 ? 13.481 -8.968 -26.028 1.00 69.19 72 GLU A CA 1
ATOM 543 C C . GLU A 1 72 ? 13.184 -8.112 -27.261 1.00 69.19 72 GLU A C 1
ATOM 545 O O . GLU A 1 72 ? 13.802 -8.327 -28.306 1.00 69.19 72 GLU A O 1
ATOM 550 N N . ALA A 1 73 ? 12.332 -7.091 -27.137 1.00 70.62 73 ALA A N 1
ATOM 551 C CA . ALA A 1 73 ? 12.075 -6.134 -28.210 1.00 70.62 73 ALA A CA 1
ATOM 552 C C . ALA A 1 73 ? 13.367 -5.433 -28.669 1.00 70.62 73 ALA A C 1
ATOM 554 O O . ALA A 1 73 ? 13.666 -5.396 -29.863 1.00 70.62 73 ALA A O 1
ATOM 555 N N . GLU A 1 74 ? 14.195 -4.974 -27.727 1.00 70.62 74 GLU A N 1
ATOM 556 C CA . GLU A 1 74 ? 15.475 -4.324 -28.028 1.00 70.62 74 GLU A CA 1
ATOM 557 C C . GLU A 1 74 ? 16.473 -5.288 -28.701 1.00 70.62 74 GLU A C 1
ATOM 559 O O . GLU A 1 74 ? 17.204 -4.905 -29.620 1.00 70.62 74 GLU A O 1
ATOM 564 N N . ARG A 1 75 ? 16.475 -6.575 -28.322 1.00 66.25 75 ARG A N 1
ATOM 565 C CA . ARG A 1 75 ? 17.287 -7.611 -28.988 1.00 66.25 75 ARG A CA 1
ATOM 566 C C . ARG A 1 75 ? 16.806 -7.924 -30.400 1.00 66.25 75 ARG A C 1
ATOM 568 O O . ARG A 1 75 ? 17.644 -8.143 -31.273 1.00 66.25 75 ARG A O 1
ATOM 575 N N . LEU A 1 76 ? 15.498 -7.930 -30.647 1.00 69.12 76 LEU A N 1
ATOM 576 C CA . LEU A 1 76 ? 14.934 -8.128 -31.985 1.00 69.12 76 LEU A CA 1
ATOM 577 C C . LEU A 1 76 ? 15.273 -6.953 -32.912 1.00 69.12 76 LEU A C 1
ATOM 579 O O . LEU A 1 76 ? 15.630 -7.167 -34.072 1.00 69.12 76 LEU A O 1
ATOM 583 N N . GLU A 1 77 ? 15.241 -5.722 -32.400 1.00 66.06 77 GLU A N 1
ATOM 584 C CA . GLU A 1 77 ? 15.670 -4.532 -33.142 1.00 66.06 77 GLU A CA 1
ATOM 585 C C . GLU A 1 77 ? 17.183 -4.528 -33.412 1.00 66.06 77 GLU A C 1
ATOM 587 O O . GLU A 1 77 ? 17.620 -4.245 -34.531 1.00 66.06 77 GLU A O 1
ATOM 592 N N . SER A 1 78 ? 17.987 -4.919 -32.420 1.00 66.25 78 SER A N 1
ATOM 593 C CA . SER A 1 78 ? 19.450 -5.009 -32.536 1.00 66.25 78 SER A CA 1
ATOM 594 C C . SER A 1 78 ? 19.903 -6.144 -33.462 1.00 66.25 78 SER A C 1
ATOM 596 O O . SER A 1 78 ? 20.865 -5.992 -34.214 1.00 66.25 78 SER A O 1
ATOM 598 N N . GLY A 1 79 ? 19.196 -7.278 -33.445 1.00 65.19 79 GLY A N 1
ATOM 599 C CA . GLY A 1 79 ? 19.425 -8.415 -34.337 1.00 65.19 79 GLY A CA 1
ATOM 600 C C . GLY A 1 79 ? 19.050 -8.111 -35.789 1.00 65.19 79 GLY A C 1
ATOM 601 O O . GLY A 1 79 ? 19.745 -8.542 -36.705 1.00 65.19 79 GLY A O 1
ATOM 602 N N . ARG A 1 80 ? 18.020 -7.284 -36.013 1.00 61.72 80 ARG A N 1
ATOM 603 C CA . ARG A 1 80 ? 17.628 -6.806 -37.349 1.00 61.72 80 ARG A CA 1
ATOM 604 C C . ARG A 1 80 ? 18.644 -5.837 -37.967 1.00 61.72 80 ARG A C 1
ATOM 606 O O . ARG A 1 80 ? 18.673 -5.683 -39.183 1.00 61.72 80 ARG A O 1
ATOM 613 N N . ARG A 1 81 ? 19.502 -5.210 -37.152 1.00 58.47 81 ARG A N 1
ATOM 614 C CA . ARG A 1 81 ? 20.563 -4.279 -37.580 1.00 58.47 81 ARG A CA 1
ATOM 615 C C . ARG A 1 81 ? 21.930 -4.944 -37.790 1.00 58.47 81 ARG A C 1
ATOM 617 O O . ARG A 1 81 ? 22.939 -4.251 -37.863 1.00 58.47 81 ARG A O 1
ATOM 624 N N . ARG A 1 82 ? 21.997 -6.270 -37.929 1.00 60.62 82 ARG A N 1
ATOM 625 C CA . ARG A 1 82 ? 23.149 -6.911 -38.577 1.00 60.62 82 ARG A CA 1
ATOM 626 C C . ARG A 1 82 ? 22.802 -7.196 -40.040 1.00 60.62 82 ARG A C 1
ATOM 628 O O . ARG A 1 82 ? 22.276 -8.273 -40.315 1.00 60.62 82 ARG A O 1
ATOM 635 N N . PRO A 1 83 ? 23.072 -6.271 -40.984 1.00 56.53 83 PRO A N 1
ATOM 636 C CA . PRO A 1 83 ? 23.204 -6.676 -42.370 1.00 56.53 83 PRO A CA 1
ATOM 637 C C . PRO A 1 83 ? 24.362 -7.667 -42.401 1.00 56.53 83 PRO A C 1
ATOM 639 O O . PRO A 1 83 ? 25.473 -7.382 -41.950 1.00 56.53 83 PRO A O 1
ATOM 642 N N . ILE A 1 84 ? 24.059 -8.874 -42.843 1.00 64.00 84 ILE A N 1
ATOM 643 C CA . ILE A 1 84 ? 25.056 -9.872 -43.179 1.00 64.00 84 ILE A CA 1
ATOM 644 C C . ILE A 1 84 ? 25.833 -9.244 -44.337 1.00 64.00 84 ILE A C 1
ATOM 646 O O . ILE A 1 84 ? 25.364 -9.245 -45.468 1.00 64.00 84 ILE A O 1
ATOM 650 N N . ALA A 1 85 ? 26.971 -8.616 -44.042 1.00 63.00 85 ALA A N 1
ATOM 651 C CA . ALA A 1 85 ? 27.993 -8.333 -45.039 1.00 63.00 85 ALA A CA 1
ATOM 652 C C . ALA A 1 85 ? 28.623 -9.683 -45.400 1.00 63.00 85 ALA A C 1
ATOM 654 O O . ALA A 1 85 ? 29.712 -10.042 -4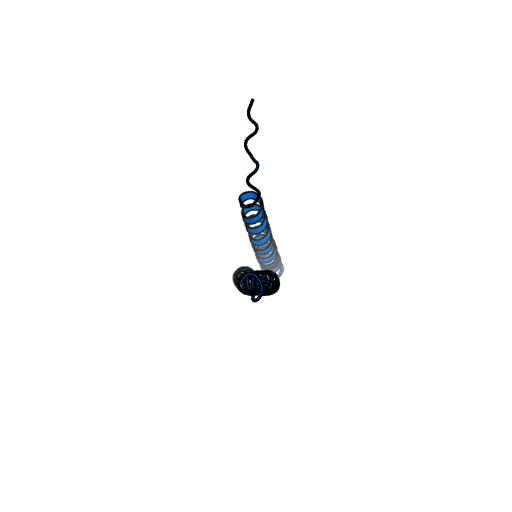4.959 1.00 63.00 85 ALA A O 1
ATOM 655 N N . THR A 1 86 ? 27.837 -10.498 -46.089 1.00 66.06 86 THR A N 1
ATOM 656 C CA . THR A 1 86 ? 28.326 -11.567 -46.936 1.00 66.06 86 THR A CA 1
ATOM 657 C C . THR A 1 86 ? 28.377 -10.955 -48.326 1.00 66.06 86 THR A C 1
ATOM 659 O O . THR A 1 86 ? 27.412 -10.310 -48.723 1.00 66.06 86 THR A O 1
ATOM 662 N N . GLU A 1 87 ? 29.492 -11.179 -49.021 1.00 62.69 87 GLU A N 1
ATOM 663 C CA . GLU A 1 87 ? 29.804 -10.664 -50.366 1.00 62.69 87 GLU A CA 1
ATOM 664 C C . GLU A 1 87 ? 30.219 -9.180 -50.297 1.00 62.69 87 GLU A C 1
ATOM 666 O O . GLU A 1 87 ? 29.459 -8.323 -49.878 1.00 62.69 87 GLU A O 1
ATOM 671 N N . GLU A 1 88 ? 31.473 -8.782 -50.509 1.00 56.62 88 GLU A N 1
ATOM 672 C CA . GLU A 1 88 ? 32.206 -8.849 -51.773 1.00 56.62 88 GLU A CA 1
ATOM 673 C C . GLU A 1 88 ? 33.589 -8.200 -51.521 1.00 56.62 88 GLU A C 1
ATOM 675 O O . GLU A 1 88 ? 33.632 -7.018 -51.198 1.00 56.62 88 GLU A O 1
ATOM 680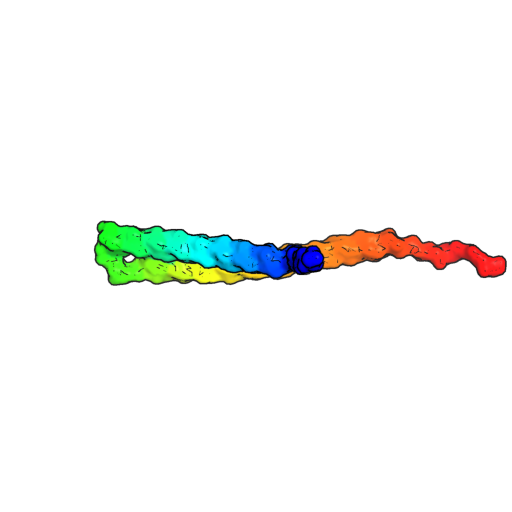 N N . ASN A 1 89 ? 34.698 -8.952 -51.567 1.00 55.38 89 ASN A N 1
ATOM 681 C CA . ASN A 1 89 ? 36.014 -8.489 -52.059 1.00 55.38 89 ASN A CA 1
ATOM 682 C C . ASN A 1 89 ? 37.002 -9.672 -52.030 1.00 55.38 89 ASN A C 1
ATOM 684 O O . ASN A 1 89 ? 37.783 -9.838 -51.087 1.00 55.38 89 ASN A O 1
ATOM 688 N N . SER A 1 90 ? 36.879 -10.537 -53.039 1.00 56.16 90 SER A N 1
ATOM 689 C CA . SER A 1 90 ? 37.984 -11.373 -53.528 1.00 56.16 90 SER A CA 1
ATOM 690 C C . SER A 1 90 ? 38.826 -10.566 -54.504 1.00 56.16 90 SER A C 1
ATOM 692 O O . SER A 1 90 ? 38.218 -9.750 -55.230 1.00 56.16 90 SER A O 1
#

pLDDT: mean 78.42, std 12.58, range [51.91, 94.81]